Protein AF-F3C2R0-F1 (afdb_monomer)

Foldseek 3Di:
DPPVVVVVVVVVVVVVVVVQLVVLLVVCVVVVHDSVVSVVVVVVVCVCCVVPNDDDD

Sequence (57 aa):
MKSIRIRAEVLAGLTTSFALVPECIAFALVAHLNPLMGLYGAFIICTLTALFGGRPG

Organism: NCBI:txid875330

Structure (mmCIF, N/CA/C/O backbone):
data_AF-F3C2R0-F1
#
_entry.id   AF-F3C2R0-F1
#
loop_
_atom_site.group_PDB
_atom_site.id
_atom_site.type_symbol
_atom_site.label_atom_id
_atom_site.label_alt_id
_atom_site.label_comp_id
_atom_site.label_asym_id
_atom_site.label_entity_id
_atom_site.label_seq_id
_atom_site.pdbx_PDB_ins_code
_atom_site.Cartn_x
_atom_site.Cartn_y
_atom_site.Cartn_z
_atom_site.occupancy
_atom_site.B_iso_or_equiv
_atom_site.auth_seq_id
_atom_site.auth_comp_id
_atom_site.auth_asym_id
_atom_site.auth_atom_id
_atom_site.pdbx_PDB_model_num
ATOM 1 N N . MET A 1 1 ? -11.314 -1.546 25.193 1.00 50.09 1 MET A N 1
ATOM 2 C CA . MET A 1 1 ? -10.465 -2.212 24.169 1.00 50.09 1 MET A CA 1
ATOM 3 C C . MET A 1 1 ? -10.603 -1.657 22.733 1.00 50.09 1 MET A C 1
ATOM 5 O O . MET A 1 1 ? -10.064 -2.267 21.824 1.00 50.09 1 MET A O 1
ATOM 9 N N . LYS A 1 2 ? -11.240 -0.494 22.482 1.00 54.66 2 LYS A N 1
ATOM 10 C CA . LYS A 1 2 ? -11.484 0.023 21.108 1.00 54.66 2 LYS A CA 1
ATOM 11 C C . LYS A 1 2 ? -10.414 1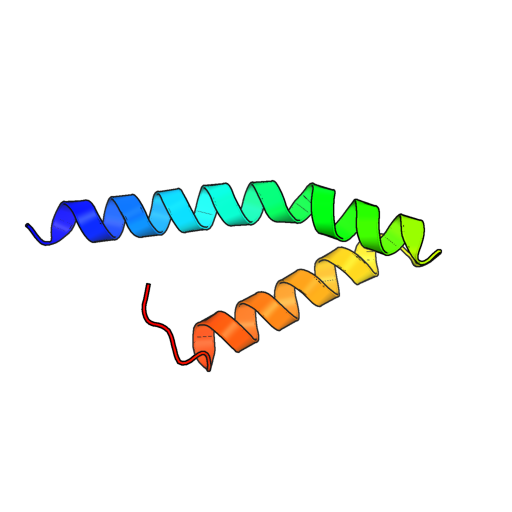.009 20.584 1.00 54.66 2 LYS A C 1
ATOM 13 O O . LYS A 1 2 ? -10.159 1.052 19.390 1.00 54.66 2 LYS A O 1
ATOM 18 N N . SER A 1 3 ? -9.742 1.752 21.474 1.00 58.56 3 SER A N 1
ATOM 19 C CA . SER A 1 3 ? -8.763 2.803 21.107 1.00 58.56 3 SER A CA 1
ATOM 20 C C . SER A 1 3 ? -7.414 2.260 20.597 1.00 58.56 3 SER A C 1
ATOM 22 O O . SER A 1 3 ? -6.806 2.845 19.704 1.00 58.56 3 SER A O 1
ATOM 24 N N . ILE A 1 4 ? -6.973 1.099 21.101 1.00 63.09 4 ILE A N 1
ATOM 25 C CA . ILE A 1 4 ? -5.740 0.430 20.638 1.00 63.09 4 ILE A CA 1
ATOM 26 C C . ILE A 1 4 ? -5.835 0.049 19.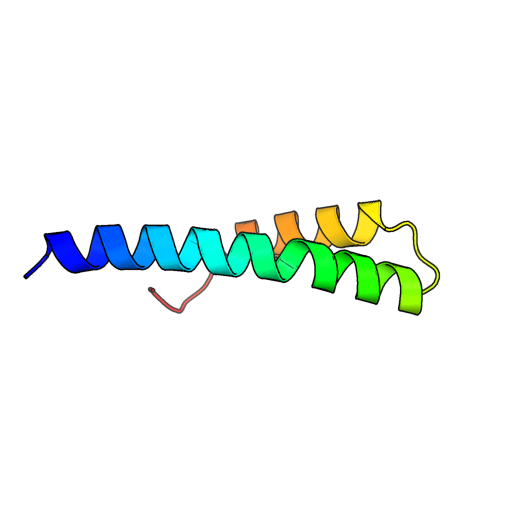158 1.00 63.09 4 ILE A C 1
ATOM 28 O O . ILE A 1 4 ? -4.856 0.200 18.439 1.00 63.09 4 ILE A O 1
ATOM 32 N N . ARG A 1 5 ? -7.016 -0.380 18.695 1.00 80.19 5 ARG A N 1
ATOM 33 C CA . ARG A 1 5 ? -7.214 -0.810 17.309 1.00 80.19 5 ARG A CA 1
ATOM 34 C C . ARG A 1 5 ? -7.014 0.339 16.325 1.00 80.19 5 ARG A C 1
ATOM 36 O O . ARG A 1 5 ? -6.228 0.187 15.415 1.00 80.19 5 ARG A O 1
ATOM 43 N N . ILE A 1 6 ? -7.598 1.514 16.566 1.00 84.06 6 ILE A N 1
ATOM 44 C CA . ILE A 1 6 ? -7.441 2.668 15.656 1.00 84.06 6 ILE A CA 1
ATOM 45 C C . ILE A 1 6 ? -5.971 3.090 15.537 1.00 84.06 6 ILE A C 1
ATOM 47 O O . ILE A 1 6 ? -5.484 3.342 14.442 1.00 84.06 6 ILE A O 1
ATOM 51 N N . ARG A 1 7 ? -5.243 3.140 16.659 1.00 86.88 7 ARG A N 1
ATOM 52 C CA . ARG A 1 7 ? -3.808 3.462 16.640 1.00 86.88 7 ARG A CA 1
ATOM 53 C C . ARG A 1 7 ? -3.005 2.402 15.888 1.00 86.88 7 ARG A C 1
ATOM 55 O O . ARG A 1 7 ? -2.115 2.761 15.130 1.00 86.88 7 ARG A O 1
ATOM 62 N N . ALA A 1 8 ? -3.326 1.125 16.088 1.00 89.38 8 ALA A N 1
ATOM 63 C CA . ALA A 1 8 ? -2.677 0.023 15.390 1.00 89.38 8 ALA A CA 1
ATOM 64 C C . ALA A 1 8 ? -2.965 0.043 13.880 1.00 89.38 8 ALA A C 1
ATOM 66 O O . ALA A 1 8 ? -2.015 -0.060 13.116 1.00 89.38 8 ALA A O 1
ATOM 67 N N . GLU A 1 9 ? -4.214 0.263 13.452 1.00 88.75 9 GLU A N 1
ATOM 68 C CA . GLU A 1 9 ? -4.584 0.355 12.030 1.00 88.75 9 GLU A CA 1
ATOM 69 C C . GLU A 1 9 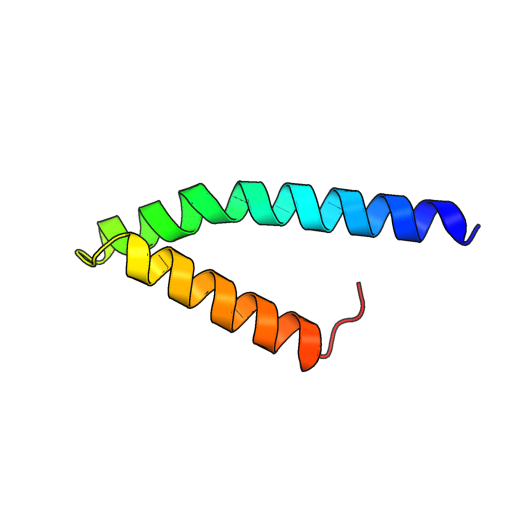? -3.899 1.543 11.341 1.00 88.75 9 GLU A C 1
ATOM 71 O O . GLU A 1 9 ? -3.387 1.414 10.234 1.00 88.75 9 GLU A O 1
ATOM 76 N N . VAL A 1 10 ? -3.809 2.701 12.007 1.00 89.56 10 VAL A N 1
ATOM 77 C CA . VAL A 1 10 ? -3.102 3.872 11.457 1.00 89.56 10 VAL A CA 1
ATOM 78 C C . VAL A 1 10 ? -1.602 3.606 11.328 1.00 89.56 10 VAL A C 1
ATOM 80 O O . VAL A 1 10 ? -1.005 3.927 10.3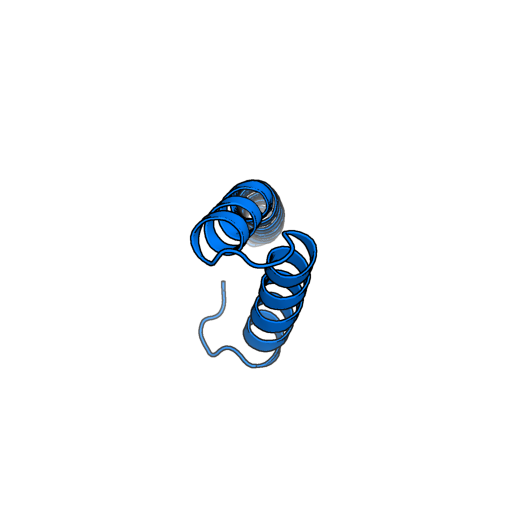01 1.00 89.56 10 VAL A O 1
ATOM 83 N N . LEU A 1 11 ? -0.984 3.007 12.350 1.00 92.38 11 LEU A N 1
ATOM 84 C CA . LEU A 1 11 ? 0.434 2.647 12.307 1.00 92.38 11 LEU A CA 1
ATOM 85 C C . LEU A 1 11 ? 0.713 1.577 11.245 1.00 92.38 11 LEU A C 1
ATOM 87 O O . LEU A 1 11 ? 1.705 1.699 10.534 1.00 92.38 11 LEU A O 1
ATOM 91 N N . ALA A 1 12 ? -0.165 0.581 11.109 1.00 90.31 12 ALA A N 1
ATOM 92 C CA . ALA A 1 12 ? -0.079 -0.464 10.094 1.00 90.31 12 ALA A CA 1
ATOM 93 C C . ALA A 1 12 ? -0.249 0.104 8.676 1.00 90.31 12 ALA A C 1
ATOM 95 O O . ALA A 1 12 ? 0.549 -0.194 7.794 1.00 90.31 12 ALA A O 1
ATOM 96 N N . GLY A 1 13 ? -1.228 0.985 8.458 1.00 89.81 13 GLY A N 1
ATOM 97 C CA . GLY A 1 13 ? -1.421 1.650 7.169 1.00 89.81 13 GLY A CA 1
ATOM 98 C C . GLY A 1 13 ? -0.214 2.501 6.762 1.00 89.81 13 GLY A C 1
ATOM 99 O O . GLY A 1 13 ? 0.221 2.452 5.608 1.00 89.81 13 GLY A O 1
ATOM 100 N N . LEU A 1 14 ? 0.379 3.233 7.712 1.00 93.00 14 LEU A N 1
ATOM 101 C CA . LEU A 1 14 ? 1.596 4.017 7.482 1.00 93.00 14 LEU A CA 1
ATOM 102 C C . LEU A 1 14 ? 2.792 3.128 7.124 1.00 93.00 14 LEU A C 1
ATOM 104 O O . LEU A 1 14 ? 3.458 3.389 6.123 1.00 93.00 14 LEU A O 1
ATOM 108 N N . THR A 1 15 ? 3.066 2.075 7.898 1.00 93.06 15 THR A N 1
ATOM 109 C CA . THR A 1 15 ? 4.208 1.187 7.629 1.00 93.06 15 THR A CA 1
ATOM 110 C C . THR A 1 15 ? 4.067 0.458 6.298 1.00 93.06 15 THR A C 1
ATOM 112 O O . THR A 1 15 ? 5.033 0.403 5.538 1.00 93.06 15 THR A O 1
ATOM 115 N N . THR A 1 16 ? 2.873 -0.037 5.964 1.00 91.81 16 THR A N 1
ATOM 116 C CA . THR A 1 16 ? 2.616 -0.671 4.665 1.00 91.81 16 THR A CA 1
ATOM 117 C C . THR A 1 16 ? 2.783 0.316 3.509 1.00 91.81 16 THR A C 1
ATOM 119 O O . THR A 1 16 ? 3.410 -0.028 2.509 1.00 91.81 16 THR A O 1
ATOM 122 N N . SER A 1 17 ? 2.312 1.560 3.653 1.00 91.44 17 SER A N 1
ATOM 123 C CA . SER A 1 17 ? 2.475 2.589 2.615 1.00 91.44 17 SER A CA 1
ATOM 124 C C . SER A 1 17 ? 3.948 2.895 2.335 1.00 91.44 17 SER A C 1
ATOM 126 O O . SER A 1 17 ? 4.345 2.977 1.176 1.00 91.44 17 SER A O 1
ATOM 128 N N . PHE A 1 18 ? 4.782 3.012 3.376 1.00 92.88 18 PHE A N 1
ATOM 129 C CA . PHE A 1 18 ? 6.222 3.229 3.199 1.00 92.88 18 PHE A CA 1
ATOM 130 C C . PHE A 1 18 ? 6.940 2.027 2.581 1.00 92.88 18 PHE A C 1
ATOM 132 O O . PHE A 1 18 ? 7.868 2.223 1.800 1.00 92.88 18 PHE A O 1
ATOM 139 N N . ALA A 1 19 ? 6.511 0.803 2.895 1.00 93.94 19 ALA A N 1
ATOM 140 C CA . ALA A 1 19 ? 7.084 -0.410 2.316 1.00 93.94 19 ALA A CA 1
ATOM 141 C C . ALA A 1 19 ? 6.777 -0.549 0.810 1.00 93.94 19 ALA A C 1
ATOM 143 O O . ALA A 1 19 ? 7.636 -0.984 0.048 1.00 93.94 19 ALA A O 1
ATOM 144 N N . LEU A 1 20 ? 5.590 -0.113 0.371 1.00 93.19 20 LEU A N 1
ATOM 145 C CA . LEU A 1 20 ? 5.143 -0.204 -1.025 1.00 93.19 20 LEU A CA 1
ATOM 146 C C . LEU A 1 20 ? 5.887 0.741 -1.980 1.00 93.19 20 LEU A C 1
ATOM 148 O O . LEU A 1 20 ? 6.067 0.405 -3.147 1.00 93.19 20 LEU A O 1
ATOM 152 N N . VAL A 1 21 ? 6.337 1.914 -1.518 1.00 92.50 21 VAL A N 1
ATOM 153 C CA . VAL A 1 21 ? 7.021 2.902 -2.379 1.00 92.50 21 VAL A CA 1
ATOM 154 C C . VAL A 1 21 ? 8.239 2.304 -3.103 1.00 92.50 21 VAL A C 1
ATOM 156 O O . VAL A 1 21 ? 8.265 2.358 -4.335 1.00 92.50 21 VAL A O 1
ATOM 159 N N . PRO A 1 22 ? 9.239 1.718 -2.415 1.00 93.12 22 PRO A N 1
ATOM 160 C CA . PRO A 1 22 ? 10.373 1.099 -3.098 1.00 93.12 22 PRO A CA 1
ATOM 161 C C . PRO A 1 22 ? 9.978 -0.148 -3.905 1.00 93.12 22 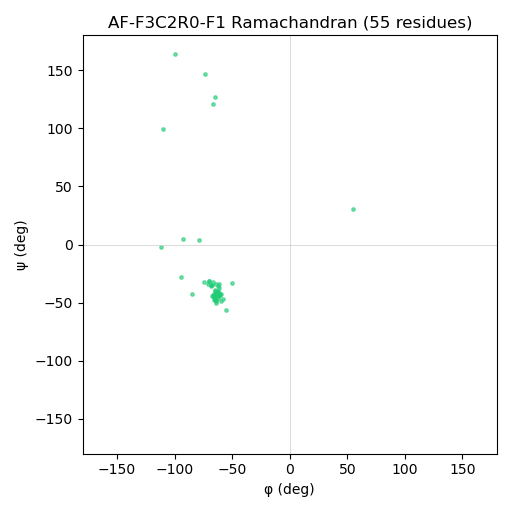PRO A C 1
ATOM 163 O O . PRO A 1 22 ? 10.560 -0.379 -4.963 1.00 93.12 22 PRO A O 1
ATOM 166 N N . GLU A 1 23 ? 8.982 -0.921 -3.462 1.00 94.38 23 GLU A N 1
ATOM 167 C CA . GLU A 1 23 ? 8.516 -2.133 -4.153 1.00 94.38 23 GLU A CA 1
ATOM 168 C C . GLU A 1 23 ? 7.913 -1.815 -5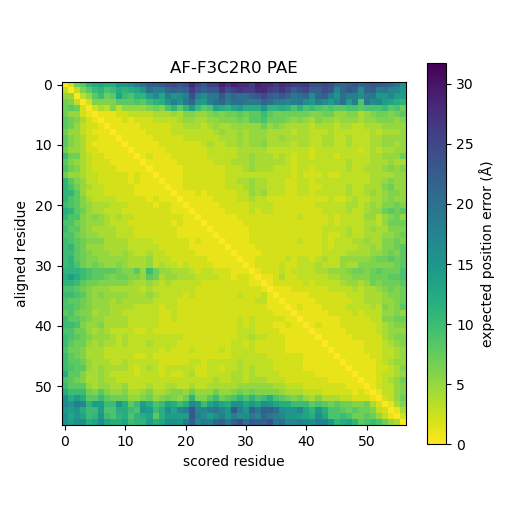.531 1.00 9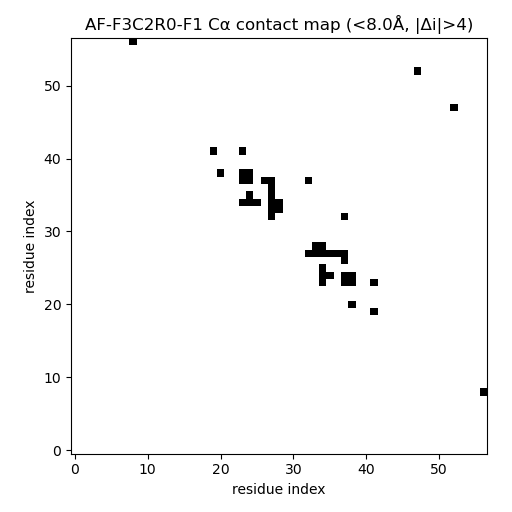4.38 23 GLU A C 1
ATOM 170 O O . GLU A 1 23 ? 8.305 -2.398 -6.545 1.00 94.38 23 GLU A O 1
ATOM 175 N N . CYS A 1 24 ? 7.020 -0.827 -5.608 1.00 94.25 24 CYS A N 1
ATOM 176 C CA . CYS A 1 24 ? 6.377 -0.436 -6.863 1.00 94.25 24 CYS A CA 1
ATOM 177 C C . CYS A 1 24 ? 7.350 0.242 -7.838 1.00 94.25 24 CYS A C 1
ATOM 179 O O . CYS A 1 24 ? 7.221 0.076 -9.053 1.00 94.25 24 CYS A O 1
ATOM 181 N N . ILE A 1 25 ? 8.348 0.967 -7.321 1.00 94.38 25 ILE A N 1
ATOM 182 C CA . ILE A 1 25 ? 9.444 1.519 -8.130 1.00 94.38 25 ILE A CA 1
ATOM 183 C C . ILE A 1 25 ? 10.284 0.382 -8.717 1.00 94.38 25 ILE A C 1
ATOM 185 O O . ILE A 1 25 ? 10.558 0.385 -9.916 1.00 94.38 25 ILE A O 1
ATOM 189 N N . ALA A 1 26 ? 10.662 -0.606 -7.901 1.00 95.06 26 ALA A N 1
ATOM 190 C CA . ALA A 1 26 ? 11.450 -1.747 -8.350 1.00 95.06 26 ALA A CA 1
ATOM 191 C C . ALA A 1 26 ? 10.717 -2.558 -9.431 1.00 95.06 26 ALA A C 1
ATOM 193 O O . ALA A 1 26 ? 11.312 -2.876 -10.459 1.00 95.06 26 ALA A O 1
ATOM 194 N N . PHE A 1 27 ? 9.419 -2.827 -9.264 1.00 93.88 27 PHE A N 1
ATOM 195 C CA . PHE A 1 27 ? 8.631 -3.519 -10.289 1.00 93.88 27 PHE A CA 1
ATOM 196 C C . PHE A 1 27 ? 8.492 -2.728 -11.590 1.00 93.88 27 PHE A C 1
ATOM 198 O O . PHE A 1 27 ? 8.602 -3.315 -12.666 1.00 93.88 27 PHE A O 1
ATOM 205 N N . ALA A 1 28 ? 8.310 -1.407 -11.520 1.00 94.81 28 ALA A N 1
ATOM 206 C CA . ALA A 1 28 ? 8.288 -0.572 -12.719 1.00 94.81 28 ALA A CA 1
ATOM 207 C C . ALA A 1 28 ? 9.631 -0.611 -13.468 1.00 94.81 28 ALA A C 1
ATOM 209 O O . ALA A 1 28 ? 9.643 -0.723 -14.693 1.00 94.81 28 ALA A O 1
ATOM 210 N N . LEU A 1 29 ? 10.754 -0.593 -12.741 1.00 95.00 29 LEU A N 1
ATOM 211 C CA . LEU A 1 29 ? 12.094 -0.700 -13.324 1.00 95.00 29 LEU A CA 1
ATOM 212 C C . LEU A 1 29 ? 12.341 -2.067 -13.979 1.00 95.00 29 LEU A C 1
ATOM 214 O O . LEU A 1 29 ? 12.870 -2.115 -15.087 1.00 95.00 29 LEU A O 1
ATOM 218 N N . VAL A 1 30 ? 11.919 -3.164 -13.340 1.00 95.88 30 VAL A N 1
ATOM 219 C CA . VAL A 1 30 ? 12.013 -4.525 -13.908 1.00 95.88 30 VAL A CA 1
ATOM 220 C C . VAL A 1 30 ? 11.179 -4.658 -15.186 1.00 95.88 30 VAL A C 1
ATOM 222 O O . VAL A 1 30 ? 11.596 -5.319 -16.132 1.00 95.88 30 VAL A O 1
ATOM 225 N N . ALA A 1 31 ? 10.024 -3.996 -15.246 1.00 94.62 31 ALA A N 1
ATOM 226 C CA . ALA A 1 31 ? 9.163 -3.983 -16.424 1.00 94.62 31 ALA A CA 1
ATOM 227 C C . ALA A 1 31 ? 9.635 -3.022 -17.536 1.00 94.62 31 ALA A C 1
ATOM 229 O O . ALA A 1 31 ? 8.935 -2.872 -18.535 1.00 94.62 31 ALA A O 1
ATOM 230 N N . HIS A 1 32 ? 10.789 -2.355 -17.380 1.00 92.69 32 HIS A N 1
ATOM 231 C CA . HIS A 1 32 ? 11.268 -1.297 -18.281 1.00 92.69 32 HIS A CA 1
ATOM 232 C C . HIS A 1 32 ? 10.252 -0.151 -18.480 1.00 92.69 32 HIS A C 1
ATOM 234 O O . HIS A 1 32 ? 10.206 0.488 -19.533 1.00 92.69 32 HIS A O 1
ATOM 240 N N . LEU A 1 33 ? 9.434 0.126 -17.460 1.00 94.19 33 LEU A N 1
ATOM 241 C CA . LEU A 1 33 ? 8.461 1.215 -17.441 1.00 94.19 33 LEU A CA 1
ATOM 242 C C . LEU A 1 33 ? 8.999 2.418 -16.662 1.00 94.19 33 LEU A C 1
ATOM 244 O O . LEU A 1 33 ? 9.947 2.327 -15.882 1.00 94.19 33 LEU A O 1
ATOM 248 N N . ASN A 1 34 ? 8.355 3.571 -16.847 1.00 94.69 34 ASN A N 1
ATOM 249 C CA . ASN A 1 34 ? 8.649 4.740 -16.028 1.00 94.69 34 ASN A CA 1
ATOM 250 C C . ASN A 1 34 ? 8.264 4.450 -14.557 1.00 94.69 34 ASN A C 1
ATOM 252 O O . ASN A 1 34 ? 7.105 4.102 -14.312 1.00 94.69 34 ASN A O 1
ATOM 256 N N . PRO A 1 35 ? 9.171 4.644 -13.579 1.00 92.81 35 PRO A N 1
ATOM 257 C CA . PRO A 1 35 ? 8.902 4.446 -12.151 1.00 92.81 35 PRO A CA 1
ATOM 258 C C . PRO A 1 35 ? 7.636 5.132 -11.634 1.00 92.81 35 PRO A C 1
ATOM 260 O O . PRO A 1 35 ? 6.944 4.598 -10.767 1.00 92.81 35 PRO A O 1
ATOM 263 N N . LEU A 1 36 ? 7.296 6.294 -12.200 1.00 93.19 36 LEU A N 1
ATOM 264 C CA . LEU A 1 36 ? 6.087 7.033 -11.844 1.00 93.19 36 LEU A CA 1
ATOM 265 C C . LEU A 1 36 ? 4.814 6.225 -12.129 1.00 93.19 36 LEU A C 1
ATOM 267 O O . LEU A 1 36 ? 3.867 6.295 -11.350 1.00 93.19 36 LEU A O 1
ATOM 271 N N . MET A 1 37 ? 4.800 5.403 -13.186 1.00 92.50 37 MET A N 1
ATOM 272 C CA . MET A 1 37 ? 3.660 4.529 -13.488 1.00 92.50 37 MET A CA 1
ATOM 273 C C . MET A 1 37 ? 3.442 3.473 -12.400 1.00 92.50 37 MET A C 1
ATOM 275 O O . MET A 1 37 ? 2.294 3.152 -12.097 1.00 92.50 37 MET A O 1
ATOM 279 N N . GLY A 1 38 ? 4.516 2.982 -11.770 1.00 92.38 38 GLY A N 1
ATOM 280 C CA . GLY A 1 38 ? 4.432 2.058 -10.637 1.00 92.38 38 GLY A CA 1
ATOM 281 C C . GLY A 1 38 ? 3.738 2.689 -9.430 1.00 92.38 38 GLY A C 1
ATOM 282 O O . GLY A 1 38 ? 2.841 2.078 -8.850 1.00 92.38 38 GLY A O 1
ATOM 283 N N . LEU A 1 39 ? 4.082 3.940 -9.096 1.00 92.81 39 LEU A N 1
ATOM 284 C CA . LEU A 1 39 ? 3.412 4.674 -8.015 1.00 92.81 39 LEU A CA 1
ATOM 285 C C . LEU A 1 39 ? 1.947 4.984 -8.335 1.00 92.81 39 LEU A C 1
ATOM 287 O O . LEU A 1 39 ? 1.091 4.824 -7.466 1.00 92.81 39 LEU A O 1
ATOM 291 N N . TYR A 1 40 ? 1.643 5.414 -9.563 1.00 93.19 40 TYR A N 1
ATOM 292 C CA . TYR A 1 40 ? 0.259 5.682 -9.958 1.00 93.19 40 TYR A CA 1
ATOM 293 C C . TYR A 1 40 ? -0.600 4.417 -9.888 1.00 93.19 40 TYR A C 1
ATOM 295 O O . TYR A 1 40 ? -1.705 4.461 -9.348 1.00 93.19 40 TYR A O 1
ATOM 303 N N . GLY A 1 41 ? -0.077 3.282 -10.358 1.00 93.50 41 GLY A N 1
ATOM 304 C CA . GLY A 1 41 ? -0.750 1.990 -10.246 1.00 93.50 41 GLY A CA 1
ATOM 305 C C . GLY A 1 41 ? -1.007 1.596 -8.791 1.00 93.50 41 GLY A C 1
ATOM 306 O O . GLY A 1 41 ? -2.140 1.269 -8.437 1.00 93.50 41 GLY A O 1
ATOM 307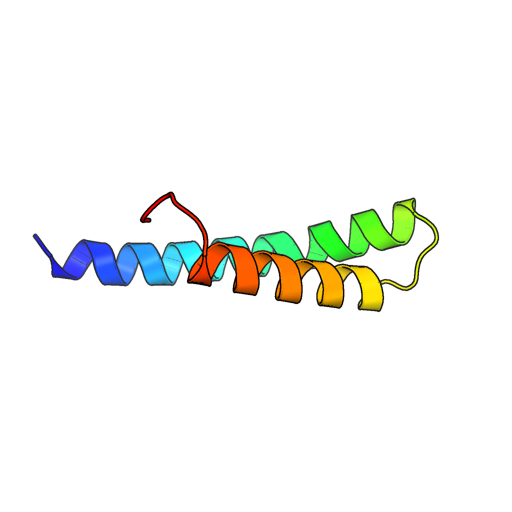 N N . ALA A 1 42 ? 0.010 1.701 -7.934 1.00 92.81 42 ALA A N 1
ATOM 308 C CA . ALA A 1 42 ? -0.108 1.393 -6.511 1.00 92.81 42 ALA A CA 1
ATOM 309 C C . ALA A 1 42 ? -1.182 2.244 -5.820 1.00 92.81 42 ALA A C 1
ATOM 311 O O . ALA A 1 42 ? -2.045 1.707 -5.129 1.00 92.81 42 ALA A O 1
ATOM 312 N N . PHE A 1 43 ? -1.183 3.559 -6.059 1.00 91.81 43 PHE A N 1
ATOM 313 C CA . PHE A 1 43 ? -2.160 4.478 -5.476 1.00 91.81 43 PHE A CA 1
ATOM 314 C C . PHE A 1 43 ? -3.595 4.163 -5.914 1.00 91.81 43 PHE A C 1
ATOM 316 O O . PHE A 1 43 ? -4.498 4.100 -5.077 1.00 91.81 43 PHE A O 1
ATOM 323 N N . ILE A 1 44 ? -3.813 3.930 -7.211 1.00 94.44 44 ILE A N 1
ATOM 324 C CA . ILE A 1 44 ? -5.142 3.624 -7.754 1.00 94.44 44 ILE A CA 1
ATOM 325 C C . ILE A 1 44 ? -5.656 2.300 -7.177 1.00 94.44 44 ILE A C 1
ATOM 327 O O . ILE A 1 44 ? -6.779 2.244 -6.676 1.00 94.44 44 ILE A O 1
ATOM 331 N N . ILE A 1 45 ? -4.832 1.248 -7.182 1.00 92.75 45 ILE A N 1
ATOM 332 C CA . ILE A 1 45 ? -5.227 -0.076 -6.687 1.00 92.75 45 ILE A CA 1
ATOM 333 C C . ILE A 1 45 ? -5.460 -0.063 -5.175 1.00 92.75 45 ILE A C 1
ATOM 335 O O . ILE A 1 45 ? -6.483 -0.586 -4.728 1.00 92.75 45 ILE A O 1
ATOM 339 N N . CYS A 1 46 ? -4.584 0.565 -4.383 1.00 90.75 46 CYS A N 1
ATOM 340 C CA . CYS A 1 46 ? -4.801 0.717 -2.941 1.00 90.75 46 CYS A CA 1
ATOM 341 C C . CYS A 1 46 ? -6.089 1.486 -2.645 1.00 90.75 46 CYS A C 1
ATOM 343 O O . CYS A 1 46 ? -6.848 1.067 -1.779 1.00 90.75 46 CYS A O 1
ATOM 345 N N . THR A 1 47 ? -6.374 2.564 -3.380 1.00 92.12 47 THR A N 1
ATOM 346 C CA . THR A 1 47 ? -7.587 3.370 -3.170 1.00 92.12 47 THR A CA 1
ATOM 347 C C . THR A 1 47 ? -8.848 2.577 -3.502 1.00 92.12 47 THR A C 1
ATOM 349 O O . THR A 1 47 ? -9.780 2.527 -2.702 1.00 92.12 47 THR A O 1
ATOM 352 N N . LEU A 1 48 ? -8.873 1.904 -4.655 1.00 94.25 48 LEU A N 1
ATOM 353 C CA . LEU A 1 48 ? -10.004 1.065 -5.051 1.00 94.25 48 LEU A CA 1
ATOM 354 C C . LEU A 1 48 ? -10.214 -0.095 -4.073 1.00 94.25 48 LEU A C 1
ATOM 356 O O . LEU A 1 48 ? -11.345 -0.378 -3.691 1.00 94.25 48 LEU A O 1
ATOM 360 N N . THR A 1 49 ? -9.136 -0.733 -3.622 1.00 90.50 49 THR A N 1
ATOM 361 C CA . THR A 1 49 ? -9.208 -1.852 -2.674 1.00 90.50 49 THR A CA 1
ATOM 362 C C . THR A 1 49 ? -9.604 -1.385 -1.274 1.00 90.50 49 THR A C 1
ATOM 364 O O . THR A 1 49 ? -10.334 -2.090 -0.588 1.00 90.50 49 THR A O 1
ATOM 367 N N . ALA A 1 50 ? -9.190 -0.191 -0.847 1.00 88.75 50 ALA A N 1
ATOM 368 C CA . ALA A 1 50 ? -9.603 0.377 0.434 1.00 88.75 50 ALA A CA 1
ATOM 369 C C . ALA A 1 50 ? -11.094 0.753 0.458 1.00 88.75 50 ALA A C 1
ATOM 371 O O . ALA A 1 50 ? -11.741 0.608 1.491 1.00 88.75 50 ALA A O 1
ATOM 372 N N . LEU A 1 51 ? -11.645 1.224 -0.668 1.00 89.62 51 LEU A N 1
ATOM 373 C CA . LEU A 1 51 ? -13.049 1.640 -0.765 1.00 89.62 51 LEU A CA 1
ATOM 374 C C . LEU A 1 51 ? -14.008 0.482 -1.064 1.00 89.62 51 LEU A C 1
ATOM 376 O O . LEU A 1 51 ? -15.091 0.418 -0.489 1.00 89.62 51 LEU A O 1
ATOM 380 N N . PHE A 1 52 ? -13.627 -0.414 -1.976 1.00 92.44 52 PHE A N 1
ATOM 381 C CA . PHE A 1 52 ? -14.493 -1.481 -2.492 1.00 92.44 52 PHE A CA 1
ATOM 382 C C . PHE A 1 52 ? -14.057 -2.891 -2.061 1.00 92.44 52 PHE A C 1
ATOM 384 O O . PHE A 1 52 ? -14.711 -3.872 -2.414 1.00 92.44 52 PHE A O 1
ATOM 391 N N . GLY A 1 53 ? -12.951 -3.029 -1.328 1.00 85.75 53 GLY A N 1
ATOM 392 C CA . GLY A 1 53 ? -12.439 -4.323 -0.882 1.00 85.75 53 GLY A CA 1
ATOM 393 C C . GLY A 1 53 ? -13.267 -4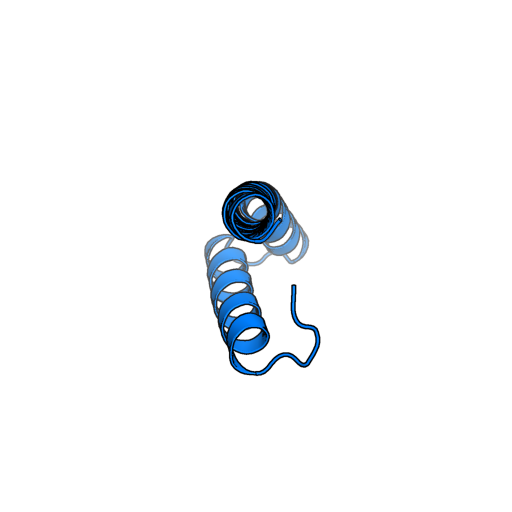.945 0.243 1.00 85.75 53 GLY A C 1
ATOM 394 O O . GLY A 1 53 ? -13.811 -4.266 1.107 1.00 85.75 53 GLY A O 1
ATOM 395 N N . GLY A 1 54 ? -13.345 -6.278 0.247 1.00 77.19 54 GLY A N 1
ATOM 396 C CA . GLY A 1 54 ? -14.211 -7.046 1.152 1.00 77.19 54 GLY A CA 1
ATOM 397 C C . GLY A 1 54 ? -13.570 -7.517 2.461 1.00 77.19 54 GLY A C 1
ATOM 398 O O . GLY A 1 54 ? -14.211 -8.263 3.198 1.00 77.19 54 GLY A O 1
ATOM 399 N N . ARG A 1 55 ? -12.316 -7.142 2.759 1.00 75.69 55 ARG A N 1
ATOM 400 C CA . ARG A 1 55 ? -11.631 -7.559 3.994 1.00 75.69 55 ARG A CA 1
ATOM 401 C C . ARG A 1 55 ? -11.449 -6.364 4.934 1.00 75.69 55 ARG A C 1
ATOM 403 O O . ARG A 1 55 ? -10.505 -5.606 4.730 1.00 75.69 55 ARG A O 1
ATOM 410 N N . PRO A 1 56 ? -12.319 -6.201 5.948 1.00 66.56 56 PRO A N 1
ATOM 411 C CA . PRO A 1 56 ? -12.141 -5.164 6.953 1.00 66.56 56 PRO A CA 1
ATOM 412 C C . PRO A 1 56 ? -10.895 -5.460 7.799 1.00 66.56 56 PRO A C 1
ATOM 414 O O . PRO A 1 56 ? -10.787 -6.527 8.413 1.00 66.56 56 PRO A O 1
ATOM 417 N N . GLY A 1 57 ? -9.966 -4.505 7.782 1.00 58.91 57 GLY A N 1
ATOM 418 C CA . GLY A 1 57 ? -8.782 -4.370 8.631 1.00 58.91 57 GLY A CA 1
ATOM 419 C C . GLY A 1 57 ? -8.746 -2.928 9.095 1.00 58.91 57 GLY A C 1
ATOM 420 O O . GLY A 1 57 ? -8.650 -2.070 8.190 1.00 58.91 57 GLY A O 1
#

Solvent-accessible surface area (backbone atoms only — not comparable to full-atom values): 3295 Å² total; per-residue (Å²): 133,67,69,64,51,57,54,48,49,54,53,49,53,50,54,52,54,63,58,44,56,63,51,30,32,50,53,16,52,75,68,76,43,62,43,66,56,23,50,53,50,50,53,53,51,52,51,50,44,70,75,72,49,91,74,94,123

Mean predicted aligned error: 5.17 Å

Radius of gyration: 13.96 Å; Cα contacts (8 Å, |Δi|>4): 23; chains: 1; bounding box: 27×15×42 Å

InterPro domains:
  IPR011547 SLC26A/SulP transporter domain [PF00916] (7-55)

Secondary structure (DSSP, 8-state):
--HHHHHHHHHHHHHHHHHHHHHHHHHHHHTTS-HHHHHHHHHHHHHHHHHH-S---

pLDDT: mean 87.92, std 10.93, range [50.09, 95.88]